Protein AF-A0A838WVQ5-F1 (afdb_monomer_lite)

Foldseek 3Di:
DDDPDDDKDKDKDWPDPDDDLPGPDDTDIDIDIDDDDPDDDDDDDDDDDDDDAVPSDDHDD

Secondary structure (DSSP, 8-state):
-----PPPEEEEEES-S---TT-SPPP-EEEEEES--SS---------SS--BTTTB----

Structure (mmCIF, N/CA/C/O backbone):
data_AF-A0A838WVQ5-F1
#
_entry.id   AF-A0A838WVQ5-F1
#
loop_
_atom_site.group_PDB
_atom_site.id
_atom_site.type_symbol
_atom_site.label_atom_id
_atom_site.label_alt_id
_atom_site.label_comp_id
_atom_site.label_asym_id
_atom_site.label_entity_id
_atom_site.label_seq_id
_atom_site.pdbx_PDB_ins_code
_atom_site.Cartn_x
_atom_site.Cartn_y
_atom_site.Cartn_z
_atom_site.occupancy
_atom_site.B_iso_or_equiv
_atom_site.auth_seq_id
_atom_site.auth_comp_id
_atom_site.auth_asym_id
_atom_site.auth_atom_id
_atom_site.pdbx_PDB_model_num
ATOM 1 N N . MET A 1 1 ? -28.747 -0.518 25.435 1.00 67.19 1 MET A N 1
ATOM 2 C CA . MET A 1 1 ? -27.955 0.131 24.369 1.00 67.19 1 MET A CA 1
ATOM 3 C C . MET A 1 1 ? -26.762 -0.768 24.075 1.00 67.19 1 MET A C 1
ATOM 5 O O . MET A 1 1 ? -26.023 -1.051 25.005 1.00 67.19 1 MET A O 1
ATOM 9 N N . VAL A 1 2 ? -26.625 -1.297 22.856 1.00 60.34 2 VAL A N 1
ATOM 10 C CA . VAL A 1 2 ? -25.464 -2.115 22.441 1.00 60.34 2 VAL A CA 1
ATOM 11 C C . VAL A 1 2 ? -24.421 -1.161 21.846 1.00 60.34 2 VAL A C 1
ATOM 13 O O . VAL A 1 2 ? -24.814 -0.327 21.030 1.00 60.34 2 VAL A O 1
ATOM 16 N N . PRO A 1 3 ? -23.135 -1.208 22.241 1.00 69.62 3 PRO A N 1
ATOM 17 C CA . PRO A 1 3 ? -22.125 -0.350 21.634 1.00 69.62 3 PRO A CA 1
ATOM 18 C C . PRO A 1 3 ? -21.963 -0.710 20.154 1.00 69.62 3 PRO A C 1
ATOM 20 O O . PRO A 1 3 ? -21.894 -1.887 19.800 1.00 69.62 3 PRO A O 1
ATOM 23 N N . LEU A 1 4 ? -21.896 0.301 19.287 1.00 65.12 4 LEU A N 1
ATOM 24 C CA . LEU A 1 4 ? -21.537 0.094 17.888 1.00 65.12 4 LEU A CA 1
ATOM 25 C C . LEU A 1 4 ? -20.114 -0.471 17.850 1.00 65.12 4 LEU A C 1
ATOM 27 O O . LEU A 1 4 ? -19.158 0.210 18.220 1.00 65.12 4 LEU A O 1
ATOM 31 N N . SER A 1 5 ? -19.978 -1.732 17.441 1.00 70.12 5 SER A N 1
ATOM 32 C CA . SER A 1 5 ? -18.672 -2.309 17.144 1.00 70.12 5 SER A CA 1
ATOM 33 C C . SER A 1 5 ? -18.188 -1.686 15.842 1.00 70.12 5 SER A C 1
ATOM 35 O O . SER A 1 5 ? -18.776 -1.904 14.783 1.00 70.12 5 SER A O 1
ATOM 37 N N . THR A 1 6 ? -17.164 -0.845 15.927 1.00 82.38 6 THR A N 1
ATOM 38 C CA . THR A 1 6 ? -16.557 -0.233 14.749 1.00 82.38 6 THR A CA 1
ATOM 39 C C . THR A 1 6 ? -15.479 -1.166 14.210 1.00 82.38 6 THR A C 1
ATOM 41 O O . THR A 1 6 ? -14.513 -1.501 14.892 1.00 82.38 6 THR A O 1
ATOM 44 N N . THR A 1 7 ? -15.643 -1.627 12.975 1.00 90.50 7 THR A N 1
ATOM 45 C CA . THR A 1 7 ? -14.620 -2.427 12.296 1.00 90.50 7 THR A CA 1
ATOM 46 C C . THR A 1 7 ? -13.456 -1.516 11.896 1.00 90.50 7 THR A C 1
ATOM 48 O O . THR A 1 7 ? -13.705 -0.464 11.301 1.00 90.50 7 THR A O 1
ATOM 51 N N . PRO A 1 8 ? -12.192 -1.866 12.206 1.00 95.69 8 PRO A N 1
ATOM 52 C CA . PRO A 1 8 ? -11.063 -1.090 11.719 1.00 95.69 8 PRO A CA 1
ATOM 53 C C . PRO A 1 8 ? -10.984 -1.176 10.193 1.00 95.69 8 PRO A C 1
ATOM 55 O O . PRO A 1 8 ? -11.241 -2.229 9.611 1.00 95.69 8 PRO A O 1
ATOM 58 N N . THR A 1 9 ? -10.587 -0.085 9.548 1.00 96.62 9 THR A N 1
ATOM 59 C CA . THR A 1 9 ? -10.333 -0.063 8.100 1.00 96.62 9 THR A CA 1
ATOM 60 C C . THR A 1 9 ? -8.861 0.209 7.833 1.00 96.62 9 THR A C 1
ATOM 62 O O . THR A 1 9 ? -8.202 0.882 8.629 1.00 96.62 9 THR A O 1
ATOM 65 N N . ILE A 1 10 ? -8.347 -0.335 6.728 1.00 98.25 10 ILE A N 1
ATOM 66 C CA . ILE A 1 10 ? -6.977 -0.120 6.262 1.00 98.25 10 ILE A CA 1
ATOM 67 C C . ILE A 1 10 ? -7.022 0.586 4.912 1.00 98.25 10 ILE A C 1
ATOM 69 O O . ILE A 1 10 ? -7.681 0.110 3.989 1.00 98.25 10 ILE A O 1
ATOM 73 N N . THR A 1 11 ? -6.285 1.683 4.781 1.00 97.94 11 THR A N 1
ATOM 74 C CA . THR A 1 11 ? -6.030 2.340 3.494 1.00 97.94 11 THR A CA 1
ATOM 75 C C . THR A 1 11 ? -4.553 2.246 3.144 1.00 97.94 11 THR A C 1
ATOM 77 O O . THR A 1 11 ? -3.708 2.318 4.034 1.00 97.94 11 THR A O 1
ATOM 80 N N . LEU A 1 12 ? -4.243 2.127 1.855 1.00 97.50 12 LEU A N 1
ATOM 81 C CA . LEU A 1 12 ? -2.882 2.136 1.324 1.00 97.50 12 LEU A CA 1
ATOM 82 C C . LEU A 1 12 ? -2.673 3.402 0.494 1.00 97.50 12 LEU A C 1
ATOM 84 O O . LEU A 1 12 ? -3.481 3.701 -0.384 1.00 97.50 12 LEU A O 1
ATOM 88 N N . ALA A 1 13 ? -1.589 4.123 0.758 1.00 97.56 13 ALA A N 1
ATOM 89 C CA . ALA A 1 13 ? -1.174 5.284 -0.020 1.00 97.56 13 ALA A CA 1
ATOM 90 C C . ALA A 1 13 ? 0.312 5.193 -0.381 1.00 97.56 13 ALA A C 1
ATOM 92 O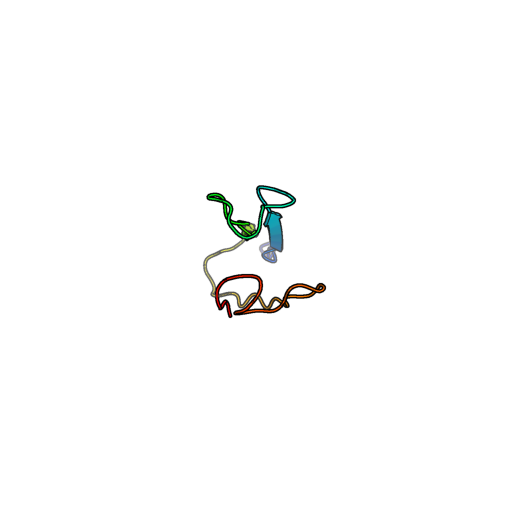 O . ALA A 1 13 ? 1.081 4.539 0.322 1.00 97.56 13 ALA A O 1
ATOM 93 N N . VAL A 1 14 ? 0.713 5.878 -1.454 1.00 96.69 14 VAL A N 1
ATOM 94 C CA . VAL A 1 14 ? 2.116 6.036 -1.858 1.00 96.69 14 VAL A CA 1
ATOM 95 C C . VAL A 1 14 ? 2.434 7.520 -2.027 1.00 96.69 14 VAL A C 1
ATOM 97 O O . VAL A 1 14 ? 1.625 8.264 -2.579 1.00 96.69 14 VAL A O 1
ATOM 100 N N . ASN A 1 15 ? 3.584 7.967 -1.516 1.00 87.69 15 ASN A N 1
ATOM 101 C CA . ASN A 1 15 ? 3.941 9.392 -1.514 1.00 87.69 15 ASN A CA 1
ATOM 102 C C . ASN A 1 15 ? 4.303 9.934 -2.911 1.00 87.69 15 ASN A C 1
ATOM 104 O O . ASN A 1 15 ? 3.997 11.079 -3.230 1.00 87.69 15 ASN A O 1
ATOM 108 N N . VAL A 1 16 ? 4.953 9.116 -3.746 1.00 92.19 16 VAL A N 1
ATOM 109 C CA . VAL A 1 16 ? 5.308 9.452 -5.135 1.00 92.19 16 VAL A CA 1
ATOM 110 C C . VAL A 1 16 ? 4.910 8.303 -6.058 1.00 92.19 16 VAL A C 1
ATOM 112 O O . VAL A 1 16 ? 4.965 7.146 -5.656 1.00 92.19 16 VAL A O 1
ATOM 115 N N . GLY A 1 17 ? 4.484 8.611 -7.286 1.00 91.19 17 GLY A N 1
ATOM 116 C CA . GLY A 1 17 ? 4.014 7.593 -8.238 1.00 91.19 17 GLY A CA 1
ATOM 117 C C . GLY A 1 17 ? 5.132 6.812 -8.936 1.00 91.19 17 GLY A C 1
ATOM 118 O O . GLY A 1 17 ? 4.880 5.736 -9.468 1.00 91.19 17 GLY A O 1
ATOM 119 N N . SER A 1 18 ? 6.355 7.344 -8.939 1.00 92.88 18 SER A N 1
ATOM 120 C CA . SER A 1 18 ? 7.522 6.736 -9.579 1.00 92.88 18 SER A CA 1
ATOM 121 C C . SER A 1 18 ? 8.813 7.280 -8.979 1.00 92.88 18 SER A C 1
ATOM 123 O O . SER A 1 18 ? 8.863 8.434 -8.548 1.00 92.88 18 SER A O 1
ATOM 125 N N . VAL A 1 19 ? 9.865 6.473 -9.030 1.00 94.19 19 VAL A N 1
ATOM 126 C CA . VAL A 1 19 ? 11.247 6.865 -8.735 1.00 94.19 19 VAL A CA 1
ATOM 127 C C . VAL A 1 19 ? 12.146 6.335 -9.849 1.00 94.19 19 VAL A C 1
ATOM 129 O O . VAL A 1 19 ? 11.761 5.410 -10.562 1.00 94.19 19 VAL A O 1
ATOM 132 N N . THR A 1 20 ? 13.317 6.936 -10.029 1.00 92.62 20 THR A N 1
ATOM 133 C CA . THR A 1 20 ? 14.370 6.353 -10.870 1.00 92.62 20 THR A CA 1
ATOM 134 C C . THR A 1 20 ? 15.027 5.201 -10.114 1.00 92.62 20 THR A C 1
ATOM 136 O O . THR A 1 20 ? 15.181 5.304 -8.900 1.00 92.62 20 THR A O 1
ATOM 139 N N . GLU A 1 21 ? 15.431 4.142 -10.814 1.00 86.12 21 GLU A N 1
ATOM 140 C CA . GLU A 1 21 ? 16.029 2.938 -10.208 1.00 86.12 21 GLU A CA 1
ATOM 141 C C . GLU A 1 21 ? 17.268 3.246 -9.346 1.00 86.12 21 GLU A C 1
ATOM 143 O O . GLU A 1 21 ? 17.360 2.782 -8.216 1.00 86.12 21 GLU A O 1
ATOM 148 N N . ASP A 1 22 ? 18.124 4.163 -9.803 1.00 83.94 22 ASP A N 1
ATOM 149 C CA . ASP A 1 22 ? 19.304 4.644 -9.065 1.00 83.94 22 ASP A CA 1
ATOM 150 C C . ASP A 1 22 ? 19.068 6.009 -8.393 1.00 83.94 22 ASP A C 1
ATOM 152 O O . ASP A 1 22 ? 19.987 6.789 -8.122 1.00 83.94 22 ASP A O 1
ATOM 156 N N . GLY A 1 23 ? 17.798 6.355 -8.180 1.00 87.69 23 GLY A N 1
ATOM 157 C CA . GLY A 1 23 ? 17.408 7.595 -7.528 1.00 87.69 23 GLY A CA 1
ATOM 158 C C . GLY A 1 23 ? 17.696 7.589 -6.033 1.00 87.69 23 GLY A C 1
ATOM 159 O O . GLY A 1 23 ? 17.686 6.563 -5.367 1.00 87.69 23 GLY A O 1
ATOM 160 N N . THR A 1 24 ? 17.869 8.779 -5.464 1.00 90.69 24 THR A N 1
ATOM 161 C CA . THR A 1 24 ? 17.864 8.947 -4.006 1.00 90.69 24 THR A CA 1
ATOM 162 C C . THR A 1 24 ? 16.504 8.650 -3.343 1.00 90.69 24 THR A C 1
ATOM 164 O O . THR A 1 24 ? 16.509 8.101 -2.240 1.00 90.69 24 THR A O 1
ATOM 167 N N . PRO A 1 25 ? 15.334 9.026 -3.912 1.00 92.12 25 PRO A N 1
ATOM 168 C CA . PRO A 1 25 ? 14.054 8.773 -3.255 1.00 92.12 25 PRO A CA 1
ATOM 169 C C . PRO A 1 25 ? 13.575 7.329 -3.453 1.00 92.12 25 PRO A C 1
ATOM 171 O O . PRO A 1 25 ? 13.638 6.792 -4.552 1.00 92.12 25 PRO A O 1
ATOM 1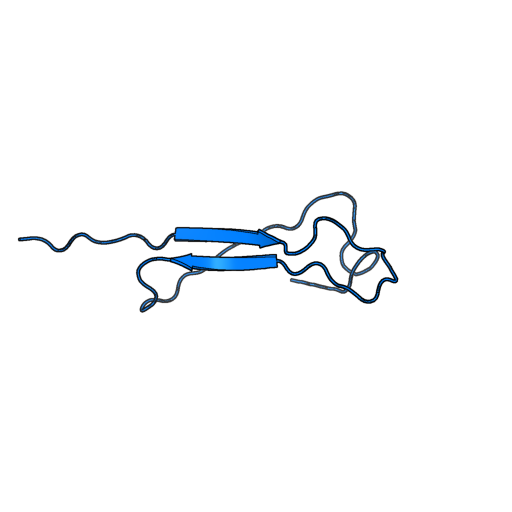74 N N . ASN A 1 26 ? 12.985 6.755 -2.401 1.00 91.19 26 ASN A N 1
ATOM 175 C CA . ASN A 1 26 ? 12.284 5.471 -2.451 1.00 91.19 26 ASN A CA 1
ATOM 176 C C . ASN A 1 26 ? 10.770 5.673 -2.600 1.00 91.19 26 ASN A C 1
ATOM 178 O O . ASN A 1 26 ? 10.210 6.665 -2.120 1.00 91.19 26 ASN A O 1
ATOM 182 N N . LEU A 1 27 ? 10.083 4.681 -3.171 1.00 93.12 27 LEU A N 1
ATOM 183 C CA . LEU A 1 27 ? 8.635 4.558 -3.007 1.00 93.12 27 LEU A CA 1
ATOM 184 C C . LEU A 1 27 ? 8.328 4.195 -1.551 1.00 93.12 27 LEU A C 1
ATOM 186 O O . LEU A 1 27 ? 8.779 3.170 -1.047 1.00 93.12 27 LEU A O 1
ATOM 190 N N . VAL A 1 28 ? 7.544 5.034 -0.876 1.00 93.75 28 VAL A N 1
ATOM 191 C CA . VAL A 1 28 ? 7.075 4.772 0.489 1.00 93.75 28 VAL A CA 1
ATOM 192 C C . VAL A 1 28 ? 5.590 4.456 0.438 1.00 93.75 28 VAL A C 1
ATOM 194 O O . VAL A 1 28 ? 4.781 5.333 0.129 1.00 93.75 28 VAL A O 1
ATOM 197 N N . TYR A 1 29 ? 5.257 3.202 0.740 1.00 95.31 29 TYR A N 1
ATOM 198 C CA . TYR A 1 29 ? 3.891 2.705 0.855 1.00 95.31 29 TYR A CA 1
ATOM 199 C C . TYR A 1 29 ? 3.442 2.734 2.316 1.00 95.31 29 TYR A C 1
ATOM 201 O O . TYR A 1 29 ? 4.025 2.065 3.170 1.00 95.31 29 TYR A O 1
ATOM 209 N N . THR A 1 30 ? 2.388 3.492 2.601 1.00 97.06 30 THR A N 1
ATOM 210 C CA . THR A 1 30 ? 1.870 3.696 3.956 1.00 97.06 30 THR A CA 1
ATOM 211 C C . THR A 1 30 ? 0.512 3.029 4.103 1.00 97.0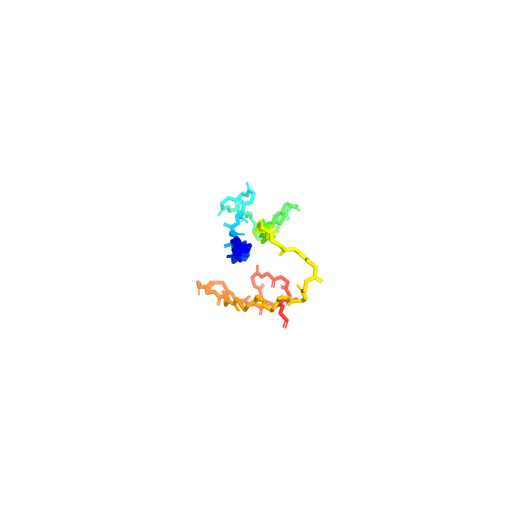6 30 THR A C 1
ATOM 213 O O . THR A 1 30 ? -0.467 3.442 3.478 1.00 97.06 30 THR A O 1
ATOM 216 N N . PHE A 1 31 ? 0.440 2.033 4.983 1.00 97.56 31 PHE A N 1
ATOM 217 C CA . PHE A 1 31 ? -0.822 1.473 5.456 1.00 97.56 31 PHE A CA 1
ATOM 218 C C . PHE A 1 31 ? -1.314 2.285 6.653 1.00 97.56 31 PHE A C 1
ATOM 220 O O . PHE A 1 31 ? -0.609 2.421 7.650 1.00 97.56 31 PHE A O 1
ATOM 227 N N . THR A 1 32 ? -2.532 2.815 6.574 1.00 97.69 32 THR A N 1
ATOM 228 C CA . THR A 1 32 ? -3.158 3.553 7.678 1.00 97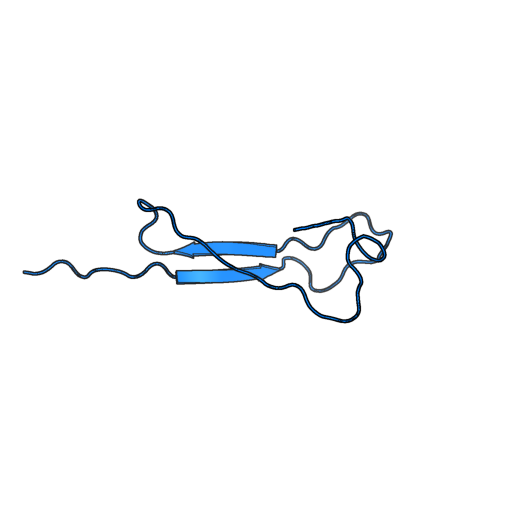.69 32 THR A CA 1
ATOM 229 C C . THR A 1 32 ? -4.341 2.769 8.206 1.00 97.69 32 THR A C 1
ATOM 231 O O . THR A 1 32 ? -5.275 2.475 7.463 1.00 97.69 32 THR A O 1
ATOM 234 N N . ARG A 1 33 ? -4.308 2.452 9.503 1.00 97.62 33 ARG A N 1
ATOM 235 C CA . ARG A 1 33 ? -5.439 1.871 10.225 1.00 97.62 33 ARG A CA 1
ATOM 236 C C . ARG A 1 33 ? -6.272 2.977 10.858 1.00 97.62 33 ARG A C 1
ATOM 238 O O . ARG A 1 33 ? -5.748 3.752 11.652 1.00 97.62 33 ARG A O 1
ATOM 245 N N . THR A 1 34 ? -7.566 3.008 10.558 1.00 96.31 34 THR A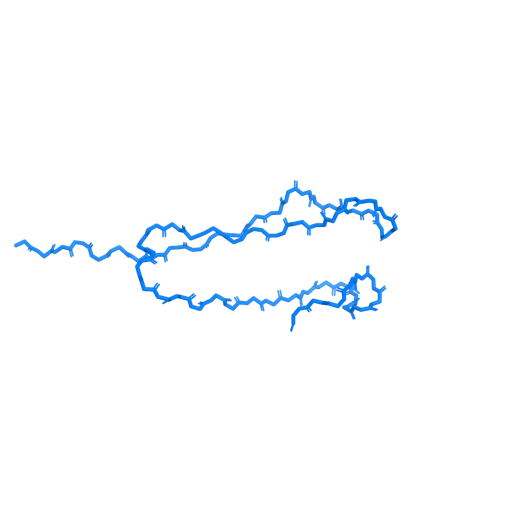 N 1
ATOM 246 C CA . THR A 1 34 ? -8.538 3.879 11.238 1.00 96.31 34 THR A CA 1
ATOM 247 C C . THR A 1 34 ? -9.581 3.043 11.981 1.00 96.31 34 THR A C 1
ATOM 249 O O . THR A 1 34 ? -9.796 1.873 11.656 1.00 96.31 34 THR A O 1
ATOM 252 N N . GLY A 1 35 ? -10.211 3.618 13.008 1.00 94.81 35 GLY A N 1
ATOM 253 C CA . GLY A 1 35 ? -11.069 2.880 13.940 1.00 94.81 35 GLY A CA 1
ATOM 254 C C . GLY A 1 35 ? -10.270 2.250 15.092 1.00 94.81 35 GLY A C 1
ATOM 255 O O . GLY A 1 35 ? -9.209 2.765 15.448 1.00 94.81 35 GLY A O 1
ATOM 256 N N . PRO A 1 36 ? -10.757 1.164 15.718 1.00 95.62 36 PRO A N 1
ATOM 257 C CA . PRO A 1 36 ? -10.108 0.585 16.895 1.00 95.62 36 PRO A CA 1
ATOM 258 C C . PRO A 1 36 ? -8.706 0.052 16.596 1.00 95.62 36 PRO A C 1
ATOM 260 O O . PRO A 1 36 ? -8.523 -0.693 15.632 1.00 95.62 36 PRO A O 1
ATOM 263 N N . THR A 1 37 ? -7.737 0.363 17.460 1.00 95.31 37 THR A N 1
ATOM 264 C CA . THR A 1 37 ? -6.323 -0.056 17.353 1.00 95.31 37 THR A CA 1
ATOM 265 C C . THR A 1 37 ? -5.849 -0.941 18.507 1.00 95.31 37 THR A C 1
ATOM 267 O O . THR A 1 37 ? -4.722 -1.420 18.480 1.00 95.31 37 THR A O 1
ATOM 270 N N . THR A 1 38 ? -6.709 -1.198 19.496 1.00 95.31 38 THR A N 1
ATOM 271 C CA . THR A 1 38 ? -6.387 -1.958 20.715 1.00 95.31 38 THR A CA 1
ATOM 272 C C . THR A 1 38 ? -6.000 -3.408 20.451 1.00 95.31 38 THR A C 1
ATOM 274 O O . THR A 1 38 ? -5.089 -3.920 21.090 1.00 95.31 38 THR A O 1
ATOM 277 N N . ASN A 1 39 ? -6.673 -4.072 19.509 1.00 94.19 39 ASN A N 1
ATOM 278 C CA . ASN A 1 39 ? -6.376 -5.459 19.155 1.00 94.19 39 ASN A CA 1
ATOM 279 C C . ASN A 1 39 ? -5.423 -5.534 17.961 1.00 94.19 39 ASN A C 1
ATOM 281 O O . ASN A 1 39 ? -5.550 -4.751 17.009 1.00 94.19 39 ASN A O 1
ATOM 285 N N . THR A 1 40 ? -4.538 -6.531 17.966 1.00 96.44 40 THR A N 1
ATOM 286 C CA . THR A 1 40 ? -3.695 -6.881 16.816 1.00 96.44 40 THR A CA 1
ATOM 287 C C . THR A 1 40 ? -4.552 -7.144 15.576 1.00 96.44 40 THR A C 1
ATOM 289 O O . THR A 1 40 ? -5.602 -7.779 15.659 1.00 96.44 40 THR A O 1
ATOM 2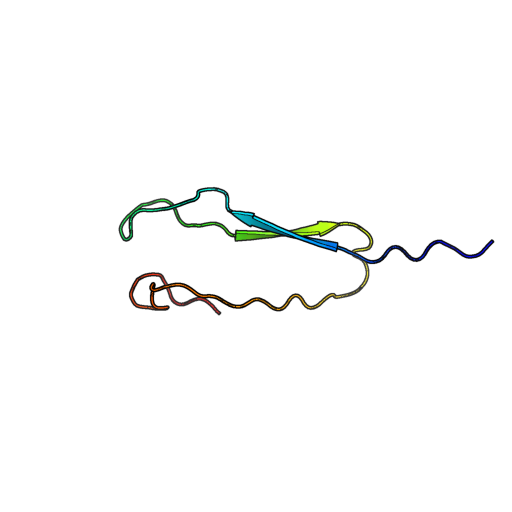92 N N . LEU A 1 41 ? -4.100 -6.650 14.424 1.00 96.25 41 LEU A N 1
ATOM 293 C CA . LEU A 1 41 ? -4.731 -6.866 13.124 1.00 96.25 41 LEU A CA 1
ATOM 294 C C . LEU A 1 41 ? -3.645 -7.232 12.114 1.00 96.25 41 LEU A C 1
ATOM 296 O O . LEU A 1 41 ? -2.715 -6.454 11.916 1.00 96.25 41 LEU A O 1
ATOM 300 N N . ALA A 1 42 ? -3.765 -8.402 11.489 1.00 96.81 42 ALA A N 1
ATOM 301 C CA . ALA A 1 42 ? -2.898 -8.796 10.385 1.00 96.81 42 ALA A CA 1
ATOM 302 C C . ALA A 1 42 ? -3.371 -8.127 9.087 1.00 96.81 42 ALA A C 1
ATOM 304 O O . ALA A 1 42 ? -4.559 -8.165 8.765 1.00 96.81 42 ALA A O 1
ATOM 305 N N . VAL A 1 43 ? -2.438 -7.529 8.344 1.00 96.38 43 VAL A N 1
ATOM 306 C CA . VAL A 1 43 ? -2.689 -6.913 7.036 1.00 96.38 43 VAL A CA 1
ATOM 307 C C . VAL A 1 43 ? -1.806 -7.619 6.017 1.00 96.38 43 VAL A C 1
ATOM 309 O O . VAL A 1 43 ? -0.590 -7.451 6.025 1.00 96.38 43 VAL A O 1
ATOM 312 N N . ASN A 1 44 ? -2.421 -8.430 5.161 1.00 96.25 44 ASN A N 1
ATOM 313 C CA . ASN A 1 44 ? -1.717 -9.125 4.088 1.00 96.25 44 ASN A CA 1
ATOM 314 C C . ASN A 1 44 ? -1.647 -8.227 2.848 1.00 96.25 44 ASN A C 1
ATOM 316 O O . ASN A 1 44 ? -2.614 -7.532 2.534 1.00 96.25 44 ASN A O 1
ATOM 320 N N . TYR A 1 45 ? -0.525 -8.268 2.133 1.00 95.44 45 TYR A N 1
ATOM 321 C CA . TYR A 1 45 ? -0.323 -7.531 0.889 1.00 95.44 45 TYR A CA 1
ATOM 322 C C . TYR A 1 45 ? 0.437 -8.390 -0.124 1.00 95.44 45 TYR A C 1
ATOM 324 O O . TYR A 1 45 ? 1.115 -9.350 0.237 1.00 95.44 45 TYR A O 1
ATOM 332 N N . THR A 1 46 ? 0.312 -8.036 -1.398 1.00 94.06 46 THR A N 1
ATOM 333 C CA . THR A 1 46 ? 1.037 -8.663 -2.507 1.00 94.06 46 THR A CA 1
ATOM 334 C C . THR A 1 46 ? 1.737 -7.585 -3.316 1.00 94.06 46 THR A C 1
ATOM 336 O O . THR A 1 46 ? 1.174 -6.509 -3.515 1.00 94.06 46 THR A O 1
ATOM 339 N N . ILE A 1 47 ? 2.933 -7.885 -3.814 1.00 93.06 47 ILE A N 1
ATOM 340 C CA . ILE A 1 47 ? 3.670 -7.019 -4.739 1.00 93.06 47 ILE A CA 1
ATOM 341 C C . ILE A 1 47 ? 3.472 -7.572 -6.154 1.00 93.06 47 ILE A C 1
ATOM 343 O O . ILE A 1 47 ? 3.547 -8.783 -6.358 1.00 93.06 47 ILE A O 1
ATOM 347 N N . GLY A 1 48 ? 3.179 -6.699 -7.117 1.00 92.25 48 GLY A N 1
ATOM 348 C CA . GLY A 1 48 ? 2.989 -7.058 -8.523 1.00 92.25 48 GLY A CA 1
ATOM 349 C C . GLY A 1 48 ? 3.637 -6.040 -9.460 1.00 92.25 48 GLY A C 1
ATOM 350 O O . GLY A 1 48 ? 4.279 -5.097 -9.007 1.00 92.25 48 GLY A O 1
ATOM 351 N N . GLY A 1 49 ? 3.438 -6.217 -10.766 1.00 94.44 49 GLY A N 1
ATOM 352 C CA . GLY A 1 49 ? 4.090 -5.420 -11.809 1.00 94.44 49 GLY A CA 1
ATOM 353 C C . GLY A 1 49 ? 5.195 -6.202 -12.517 1.00 94.44 49 GLY A C 1
ATOM 354 O O . GLY A 1 49 ? 5.278 -7.420 -12.386 1.00 94.44 49 GLY A O 1
ATOM 355 N N . THR A 1 50 ? 6.010 -5.504 -13.307 1.00 95.69 50 THR A N 1
ATOM 356 C CA . THR A 1 50 ? 7.121 -6.109 -14.064 1.00 95.69 50 THR A CA 1
ATOM 357 C C . THR A 1 50 ? 8.464 -6.024 -13.343 1.00 95.69 50 THR A C 1
ATOM 359 O O . THR A 1 50 ? 9.387 -6.729 -13.732 1.00 95.69 50 THR A O 1
ATOM 362 N N . ALA A 1 51 ? 8.579 -5.165 -12.325 1.00 93.94 51 ALA A N 1
ATOM 363 C CA . ALA A 1 51 ? 9.796 -5.016 -11.540 1.00 93.94 51 ALA A CA 1
ATOM 364 C C . ALA A 1 51 ? 10.017 -6.239 -10.635 1.00 93.94 51 ALA A C 1
ATOM 366 O O . ALA A 1 51 ? 9.078 -6.752 -10.021 1.00 93.94 51 ALA A O 1
ATOM 367 N N . THR A 1 52 ? 11.262 -6.685 -10.534 1.00 94.50 52 THR A N 1
ATOM 368 C CA . THR A 1 52 ? 11.675 -7.897 -9.830 1.00 94.50 52 THR A CA 1
ATOM 369 C C . THR A 1 52 ? 12.327 -7.564 -8.491 1.00 94.50 52 THR A C 1
ATOM 371 O O . THR A 1 52 ? 13.295 -6.805 -8.416 1.00 94.50 52 THR A O 1
ATOM 374 N N . ASN A 1 53 ? 11.828 -8.196 -7.428 1.00 93.62 53 ASN A N 1
ATOM 375 C CA . ASN A 1 53 ? 12.355 -8.077 -6.071 1.00 93.62 53 ASN A CA 1
ATOM 376 C C . ASN A 1 53 ? 13.812 -8.551 -5.980 1.00 93.62 53 ASN A C 1
ATOM 378 O O . ASN A 1 53 ? 14.120 -9.677 -6.370 1.00 93.62 53 ASN A O 1
ATOM 382 N N . GLY A 1 54 ? 14.697 -7.701 -5.464 1.00 93.12 54 GLY A N 1
ATOM 383 C CA . GLY A 1 54 ? 16.130 -7.976 -5.360 1.00 93.12 54 GLY A CA 1
ATOM 384 C C . GLY A 1 54 ? 16.938 -7.710 -6.636 1.00 93.12 54 GLY A C 1
ATOM 385 O O . GLY A 1 54 ? 18.156 -7.857 -6.589 1.00 93.12 54 GLY A O 1
ATOM 386 N N . SER A 1 55 ? 16.298 -7.316 -7.746 1.00 93.62 55 SER A N 1
ATOM 387 C CA . SER A 1 55 ? 16.975 -6.878 -8.979 1.00 93.62 55 SER A CA 1
ATOM 388 C C . SER A 1 55 ? 16.695 -5.406 -9.269 1.00 93.62 55 SER A C 1
ATOM 390 O O . SER A 1 55 ? 17.626 -4.613 -9.314 1.00 93.62 55 SER A O 1
ATOM 392 N N . ASP A 1 56 ? 15.418 -5.036 -9.408 1.00 92.25 56 ASP A N 1
ATOM 393 C CA . ASP A 1 56 ? 15.007 -3.667 -9.765 1.00 92.25 56 ASP A CA 1
ATOM 394 C C . ASP A 1 56 ? 14.761 -2.794 -8.523 1.00 92.25 56 ASP A C 1
ATOM 396 O O . ASP A 1 56 ? 14.689 -1.571 -8.591 1.00 92.25 56 ASP A O 1
ATOM 400 N N . TYR A 1 57 ? 14.593 -3.433 -7.365 1.00 91.69 57 TYR A N 1
ATOM 401 C CA . TYR A 1 57 ? 14.499 -2.792 -6.059 1.00 91.69 57 TYR A CA 1
ATOM 402 C C . TYR A 1 57 ? 15.069 -3.717 -4.979 1.00 91.69 57 TYR A C 1
ATOM 404 O O . TYR A 1 57 ? 15.170 -4.931 -5.164 1.00 91.69 57 TYR A O 1
ATOM 412 N N . ASN A 1 58 ? 15.437 -3.143 -3.832 1.00 90.62 58 ASN A N 1
ATOM 413 C CA . ASN A 1 58 ? 15.992 -3.899 -2.709 1.00 90.62 58 ASN A CA 1
ATOM 414 C C . ASN A 1 58 ? 15.034 -4.987 -2.212 1.00 90.62 58 ASN A C 1
ATOM 416 O O . ASN A 1 58 ? 13.821 -4.790 -2.205 1.00 90.62 58 ASN A O 1
ATOM 420 N N . ASN A 1 59 ? 15.591 -6.101 -1.728 1.00 92.75 59 ASN A N 1
ATOM 421 C CA . ASN A 1 59 ? 14.794 -7.232 -1.265 1.00 92.75 59 ASN A CA 1
ATOM 422 C C . ASN A 1 59 ? 13.824 -6.830 -0.133 1.00 92.75 59 ASN A C 1
ATOM 424 O O . ASN A 1 59 ? 14.272 -6.461 0.954 1.00 92.75 59 ASN A O 1
ATOM 428 N N . ILE A 1 60 ? 12.515 -6.917 -0.382 1.00 90.44 60 ILE A N 1
ATOM 429 C CA . ILE A 1 60 ? 11.440 -6.619 0.587 1.00 90.44 60 ILE A CA 1
ATOM 430 C C . ILE A 1 60 ? 10.424 -7.764 0.679 1.00 90.44 60 ILE A C 1
ATOM 432 O O . ILE A 1 60 ? 10.166 -8.442 -0.313 1.00 90.44 60 ILE A O 1
ATOM 436 N N . GLY A 1 61 ? 9.815 -7.946 1.852 1.00 81.19 61 GLY A N 1
ATOM 437 C CA . GLY A 1 61 ? 8.971 -9.106 2.183 1.00 81.19 61 GLY A CA 1
ATOM 438 C C . GLY A 1 61 ? 9.722 -10.111 3.041 1.00 81.19 61 GLY A C 1
ATOM 439 O O . GLY A 1 61 ? 9.316 -11.291 3.018 1.00 81.19 61 GLY A O 1
#

Sequence (61 aa):
MVPLSTTPTITLAVNVGSVTEDGTPNLVYTFTRTGPTTNTLAVNYTIGGTATNGSDYNNIG

Organism: NCBI:txid2585140

Radius of gyration: 16.61 Å; chains: 1; bounding box: 47×19×38 Å

InterPro domains:
  IPR038081 CalX-like domain superfamily [G3DSA:2.60.40.2030] (4-60)
  IPR038081 CalX-like domain superfamily [SSF141072] (8-59)

pLDDT: mean 91.25, std 8.29, range [60.34, 98.25]